Protein AF-A0A975XXM5-F1 (afdb_monomer)

Radius of gyration: 16.35 Å; Cα contacts (8 Å, |Δi|>4): 307; chains: 1; bounding box: 39×45×43 Å

Foldseek 3Di:
DDPFFWWKKKFAADDAADQLLLVLQLVLLLCVQLCVLQVFDDKAWDPDGDPSDSVSSSVVFVVQADADPVRDGDVQQFGWTKMFTDDPAWTKMKIAGGHDDPPDPPDRPGMMMITTRDHPDDSVSSQVSNVVSCCVRVVTPDMDIDGCVVVVVVVVVVVVD

Secondary structure (DSSP, 8-state):
------EEEEEE-------HHHHHHHHHHHHHHHHHHH-----EETTS---SSHHHHHHHHHHTEEE-TT--EEEEEEEEEEEEEE-SSEEEEEEEEESS----TTS-SSEEEEEEEEESS-HHHHHHHHHHHHHHHH--SEEEEEETHHHHHHHHTTT--

pLDDT: mean 83.94, std 16.35, range [33.44, 97.75]

Sequence (161 aa):
MLDRERKSTFIAWTRRGETPEQIARMIFAYVTDFSARTGAGPWEAIRNQWDGTLQDLARIVRERVLTDDSGIAHPEGGYSLGLSSHDDRLNTKLSANAGETEILPFLTSPSLVHTFFASTLPLRLLWDASIRAGVATINPAFAYGQDRTLKRLARRERREN

Nearest PDB structures (foldseek):
  4nwn-assembly1_G  TM=4.780E-01  e=1.192E+00  Campylobacter jejuni subsp. jejuni 81-176
  4x53-assembly1_A  TM=3.200E-01  e=2.631E-01  Acinetobacter baumannii
  8gln-assembly1_F  TM=4.830E-01  e=3.263E+00  Flavobacterium johnsoniae

Mean predicted aligned error: 7.43 Å

Structure (mmCIF, N/CA/C/O backbone):
data_AF-A0A975XXM5-F1
#
_entry.id   AF-A0A975XXM5-F1
#
loop_
_atom_site.group_PDB
_atom_site.id
_atom_site.type_symbol
_atom_site.label_atom_id
_atom_site.label_alt_id
_atom_site.label_comp_id
_atom_site.label_asym_id
_atom_site.label_entity_id
_atom_site.label_seq_id
_atom_site.pdbx_PDB_ins_code
_atom_site.Cartn_x
_atom_site.Cartn_y
_atom_site.Cartn_z
_atom_site.occupancy
_atom_site.B_iso_or_equiv
_atom_site.auth_seq_id
_atom_site.auth_comp_id
_atom_site.auth_asym_id
_atom_site.auth_atom_id
_atom_site.pdbx_PDB_model_num
ATOM 1 N N . MET A 1 1 ? 13.249 -4.806 22.755 1.00 34.41 1 MET A N 1
ATOM 2 C CA . MET A 1 1 ? 12.283 -3.695 22.916 1.00 34.41 1 MET A CA 1
ATOM 3 C C . MET A 1 1 ? 12.197 -3.013 21.549 1.00 34.41 1 MET A C 1
ATOM 5 O O . MET A 1 1 ? 13.180 -2.421 21.156 1.00 34.41 1 MET A O 1
ATOM 9 N N . LEU A 1 2 ? 11.254 -3.251 20.634 1.00 33.44 2 LEU A N 1
ATOM 10 C CA . LEU A 1 2 ? 9.791 -3.352 20.654 1.00 33.44 2 LEU A CA 1
ATOM 11 C C . LEU A 1 2 ? 9.344 -4.524 19.764 1.00 33.44 2 LEU A C 1
ATOM 13 O O . LEU A 1 2 ? 9.459 -4.464 18.540 1.00 33.44 2 LEU A O 1
ATOM 17 N N . ASP A 1 3 ? 8.808 -5.581 20.362 1.00 37.75 3 ASP A N 1
ATOM 18 C CA . ASP A 1 3 ? 8.297 -6.736 19.623 1.00 37.75 3 ASP A CA 1
ATOM 19 C C . ASP A 1 3 ? 6.834 -6.488 19.212 1.00 37.75 3 ASP A C 1
ATOM 21 O O . ASP A 1 3 ? 5.924 -7.182 19.659 1.00 37.75 3 ASP A O 1
ATOM 25 N N . ARG A 1 4 ? 6.590 -5.445 18.398 1.00 48.09 4 ARG A N 1
ATOM 26 C CA . ARG A 1 4 ? 5.233 -5.026 17.995 1.00 48.09 4 ARG A CA 1
ATOM 27 C C . ARG A 1 4 ? 4.475 -6.199 17.364 1.00 48.09 4 ARG A C 1
ATOM 29 O O . ARG A 1 4 ? 4.977 -6.866 16.454 1.00 48.09 4 ARG A O 1
ATOM 36 N N . GLU A 1 5 ? 3.278 -6.448 17.876 1.00 53.97 5 GLU A N 1
ATOM 37 C CA . GLU A 1 5 ? 2.257 -7.309 17.286 1.00 53.97 5 GLU A CA 1
ATOM 38 C C . GLU A 1 5 ? 2.068 -6.912 15.816 1.00 53.97 5 GLU A C 1
ATOM 40 O O . GLU A 1 5 ? 1.636 -5.802 15.512 1.00 53.97 5 GLU A O 1
ATOM 45 N N . ARG A 1 6 ? 2.465 -7.773 14.872 1.00 65.25 6 ARG A N 1
ATOM 46 C CA . ARG A 1 6 ? 2.325 -7.468 13.440 1.00 65.25 6 ARG A CA 1
ATOM 47 C C . ARG A 1 6 ? 0.976 -7.970 12.945 1.00 65.25 6 ARG A C 1
ATOM 49 O O . ARG A 1 6 ? 0.871 -9.101 12.464 1.00 65.25 6 ARG A O 1
ATOM 56 N N . LYS A 1 7 ? -0.026 -7.104 13.072 1.00 89.19 7 LYS A N 1
ATOM 57 C CA . LYS A 1 7 ? -1.322 -7.202 12.397 1.00 89.19 7 LYS A CA 1
ATOM 58 C C . LYS A 1 7 ? -1.171 -6.608 11.000 1.00 89.19 7 LYS A C 1
ATOM 60 O O . LYS A 1 7 ? -0.673 -5.491 10.857 1.00 89.19 7 LYS A O 1
ATOM 65 N N . SER A 1 8 ? -1.535 -7.349 9.963 1.00 91.94 8 SER A N 1
ATOM 66 C CA . SER A 1 8 ? -1.404 -6.850 8.593 1.00 91.94 8 SER A CA 1
ATOM 67 C C . SER A 1 8 ? -2.378 -7.492 7.623 1.00 91.94 8 SER A C 1
ATOM 69 O O . SER A 1 8 ? -2.989 -8.514 7.931 1.00 91.94 8 SER A O 1
ATOM 71 N N . THR A 1 9 ? -2.509 -6.894 6.447 1.00 94.62 9 THR A N 1
ATOM 72 C CA . THR A 1 9 ? -3.032 -7.557 5.254 1.00 94.62 9 THR A CA 1
ATOM 73 C C . THR A 1 9 ? -1.909 -7.826 4.265 1.00 94.62 9 THR A C 1
ATOM 75 O O . THR A 1 9 ? -0.882 -7.141 4.243 1.00 94.62 9 THR A O 1
ATOM 78 N N . PHE A 1 10 ? -2.115 -8.860 3.465 1.00 92.00 10 PHE A N 1
ATOM 79 C CA . PHE A 1 10 ? -1.296 -9.203 2.319 1.00 92.00 10 PHE A CA 1
ATOM 80 C C . PHE A 1 10 ? -2.217 -9.339 1.111 1.00 92.00 10 PHE A C 1
ATOM 82 O O . PHE A 1 10 ? -3.224 -10.043 1.188 1.00 92.00 10 PHE A O 1
ATOM 89 N N . ILE A 1 11 ? -1.885 -8.655 0.023 1.00 93.62 11 ILE A N 1
ATOM 90 C CA . ILE A 1 11 ? -2.649 -8.625 -1.223 1.00 93.62 11 ILE A CA 1
ATOM 91 C C . ILE A 1 11 ? -1.662 -8.908 -2.353 1.00 93.62 11 ILE A C 1
ATOM 93 O O . ILE A 1 11 ? -0.682 -8.184 -2.485 1.00 93.62 11 ILE A O 1
ATOM 97 N N . ALA A 1 12 ? -1.903 -9.934 -3.164 1.00 91.00 12 ALA A N 1
ATOM 98 C CA . ALA A 1 12 ? -1.062 -10.259 -4.315 1.00 91.00 12 ALA A CA 1
ATOM 99 C C . ALA A 1 12 ? -1.885 -10.338 -5.596 1.00 91.00 12 ALA A C 1
ATOM 101 O O . ALA A 1 12 ? -3.051 -10.739 -5.584 1.00 91.00 12 ALA A O 1
ATOM 102 N N . TRP A 1 13 ? -1.267 -9.967 -6.711 1.00 91.44 13 TRP A N 1
ATOM 103 C CA . TRP A 1 13 ? -1.875 -10.009 -8.037 1.00 91.44 13 TRP A CA 1
ATOM 104 C C . TRP A 1 13 ? -0.925 -10.646 -9.049 1.00 91.44 13 TRP A C 1
ATOM 106 O O . TRP A 1 13 ? 0.194 -11.019 -8.715 1.00 91.44 13 TRP A O 1
ATOM 116 N N . THR A 1 14 ? -1.408 -10.862 -10.271 1.00 86.75 14 THR A N 1
ATOM 117 C CA . THR A 1 14 ? -0.687 -11.627 -11.305 1.00 86.75 14 THR A CA 1
ATOM 118 C C . THR A 1 14 ? -0.262 -10.796 -12.503 1.00 86.75 14 THR A C 1
ATOM 120 O O . THR A 1 14 ? 0.613 -11.229 -13.249 1.00 86.75 14 THR A O 1
ATOM 123 N N . ARG A 1 15 ? -0.878 -9.626 -12.713 1.00 87.75 15 ARG A N 1
ATOM 124 C CA . ARG A 1 15 ? -0.476 -8.698 -13.777 1.00 87.75 15 ARG A CA 1
ATOM 125 C C . ARG A 1 15 ? 0.959 -8.240 -13.522 1.00 87.75 15 ARG A C 1
ATOM 127 O O . ARG A 1 15 ? 1.317 -8.023 -12.376 1.00 87.75 15 ARG A O 1
ATOM 134 N N . ARG A 1 16 ? 1.753 -8.155 -14.584 1.00 84.00 16 ARG A N 1
ATOM 135 C CA . ARG A 1 16 ? 3.154 -7.719 -14.567 1.00 84.00 16 ARG A CA 1
ATOM 136 C C . ARG A 1 16 ? 3.336 -6.609 -15.595 1.00 84.00 16 ARG A C 1
ATOM 138 O O . ARG A 1 16 ? 2.495 -6.452 -16.484 1.00 84.00 16 ARG A O 1
ATOM 145 N N . GLY A 1 17 ? 4.446 -5.886 -15.494 1.00 84.31 17 GLY A N 1
ATOM 146 C CA . GLY A 1 17 ? 4.794 -4.828 -16.443 1.00 84.31 17 GLY A CA 1
ATOM 147 C C . GLY A 1 17 ? 3.965 -3.553 -16.282 1.00 84.31 17 GLY A C 1
ATOM 148 O O . GLY A 1 17 ? 3.865 -2.771 -17.226 1.00 84.31 17 GLY A O 1
ATOM 149 N N . GLU A 1 18 ? 3.347 -3.330 -15.117 1.00 90.06 18 GLU A N 1
ATOM 150 C CA . GLU A 1 18 ? 2.691 -2.056 -14.849 1.00 90.06 18 GLU A CA 1
ATOM 151 C C . GLU A 1 18 ? 3.694 -0.900 -14.896 1.00 90.06 18 GLU A C 1
ATOM 153 O O . GLU A 1 18 ? 4.750 -0.943 -14.261 1.00 90.06 18 GLU A O 1
ATOM 158 N N . THR A 1 19 ? 3.341 0.170 -15.609 1.00 92.38 19 THR A N 1
ATOM 159 C CA . THR A 1 19 ? 4.147 1.392 -15.608 1.00 92.38 19 THR A CA 1
ATOM 160 C C . THR A 1 19 ? 4.089 2.068 -14.234 1.00 92.38 19 THR A C 1
ATOM 162 O O . THR A 1 19 ? 3.111 1.898 -13.493 1.00 92.38 19 THR A O 1
ATOM 165 N N . PRO A 1 20 ? 5.067 2.922 -13.897 1.00 93.19 20 PRO A N 1
ATOM 166 C CA . PRO A 1 20 ? 5.037 3.728 -12.678 1.00 93.19 20 PRO A CA 1
ATOM 167 C C . PRO A 1 20 ? 3.720 4.483 -12.454 1.00 93.19 20 PRO A C 1
ATOM 169 O O . PRO A 1 20 ? 3.224 4.562 -11.333 1.00 93.19 20 PRO A O 1
ATOM 172 N N . GLU A 1 21 ? 3.100 4.990 -13.520 1.00 95.69 21 GLU A N 1
ATOM 173 C CA . GLU A 1 21 ? 1.813 5.689 -13.477 1.00 95.69 21 GLU A CA 1
ATOM 174 C C . GLU A 1 21 ? 0.649 4.742 -13.173 1.00 95.69 21 GLU A C 1
ATOM 176 O O . GLU A 1 21 ? -0.282 5.118 -12.461 1.00 95.69 21 GLU A O 1
ATOM 181 N N . GLN A 1 22 ? 0.672 3.520 -13.711 1.00 95.12 22 GLN A N 1
ATOM 182 C CA . GLN A 1 22 ? -0.331 2.499 -13.400 1.00 95.12 22 GLN A CA 1
ATOM 183 C C . GLN A 1 22 ? -0.222 2.060 -11.938 1.00 95.12 22 GLN A C 1
ATOM 185 O O . GLN A 1 22 ? -1.236 2.030 -11.240 1.00 95.12 22 GLN A O 1
ATOM 190 N N . ILE A 1 23 ? 1.000 1.815 -11.461 1.00 94.25 23 ILE A N 1
ATOM 191 C CA . ILE A 1 23 ? 1.281 1.481 -10.060 1.00 94.25 23 ILE A CA 1
ATOM 192 C C . ILE A 1 23 ? 0.812 2.619 -9.151 1.00 94.25 23 ILE A C 1
ATOM 194 O O . ILE A 1 23 ? 0.058 2.385 -8.209 1.00 94.25 23 ILE A O 1
ATOM 198 N N . ALA A 1 24 ? 1.180 3.865 -9.461 1.00 96.38 24 ALA A N 1
ATOM 199 C CA . ALA A 1 24 ? 0.748 5.025 -8.693 1.00 96.38 24 ALA A CA 1
ATOM 200 C C . ALA A 1 24 ? -0.777 5.155 -8.657 1.00 96.38 24 ALA A C 1
ATOM 202 O O . ALA A 1 24 ? -1.326 5.373 -7.585 1.00 96.38 24 ALA A O 1
ATOM 203 N N . ARG A 1 25 ? -1.484 4.945 -9.778 1.00 97.19 25 ARG A N 1
ATOM 204 C CA . ARG A 1 25 ? -2.958 4.952 -9.799 1.00 97.19 25 ARG A CA 1
ATOM 205 C C . ARG A 1 25 ? -3.557 3.892 -8.881 1.00 97.19 25 ARG A C 1
ATOM 207 O O . ARG A 1 25 ? -4.479 4.203 -8.130 1.00 97.19 25 ARG A O 1
ATOM 214 N N . MET A 1 26 ? -3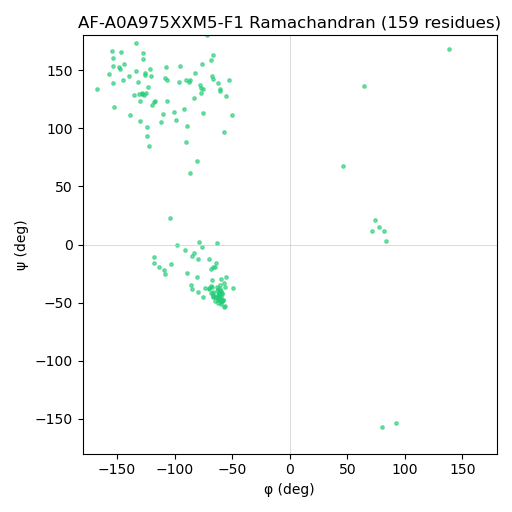.032 2.669 -8.919 1.00 95.88 26 MET A N 1
ATOM 215 C CA . MET A 1 26 ? -3.500 1.572 -8.067 1.00 95.88 26 MET A CA 1
ATOM 216 C C . MET A 1 26 ? -3.291 1.888 -6.582 1.00 95.88 26 MET A C 1
ATOM 218 O O . MET A 1 26 ? -4.218 1.749 -5.784 1.00 95.88 26 MET A O 1
ATOM 222 N N . ILE A 1 27 ? -2.091 2.350 -6.215 1.00 96.38 27 ILE A N 1
ATOM 223 C CA . ILE A 1 27 ? -1.756 2.682 -4.826 1.00 96.38 27 ILE A CA 1
ATOM 224 C C . ILE A 1 27 ? -2.529 3.906 -4.344 1.00 96.38 27 ILE A C 1
ATOM 226 O O . ILE A 1 27 ? -3.055 3.877 -3.235 1.00 96.38 27 ILE A O 1
ATOM 230 N N . PHE A 1 28 ? -2.657 4.940 -5.176 1.00 97.12 28 PHE A N 1
ATOM 231 C CA . PHE A 1 28 ? -3.448 6.129 -4.876 1.00 97.12 28 PHE A CA 1
ATOM 232 C C . PHE A 1 28 ? -4.900 5.758 -4.579 1.00 97.12 28 PHE A C 1
ATOM 234 O O . PHE A 1 28 ? -5.407 6.051 -3.501 1.00 97.12 28 PHE A O 1
ATOM 241 N N . ALA A 1 29 ? -5.545 5.024 -5.490 1.00 97.50 29 ALA A N 1
ATOM 242 C CA . ALA A 1 29 ? -6.923 4.589 -5.305 1.00 97.50 29 ALA A CA 1
ATOM 243 C C . ALA A 1 29 ? -7.079 3.717 -4.049 1.00 97.50 29 ALA A C 1
ATOM 245 O O . ALA A 1 29 ? -8.054 3.867 -3.313 1.00 97.50 29 ALA A O 1
ATOM 246 N N . TYR A 1 30 ? -6.110 2.833 -3.780 1.00 97.75 30 TYR A N 1
ATOM 247 C CA . TYR A 1 30 ? -6.104 2.008 -2.575 1.00 97.75 30 TYR A CA 1
ATOM 248 C C . TYR A 1 30 ? -6.087 2.861 -1.302 1.00 97.75 30 TYR A C 1
ATOM 250 O O . TYR A 1 30 ? -6.916 2.646 -0.417 1.00 97.75 30 TYR A O 1
ATOM 258 N N . VAL A 1 31 ? -5.158 3.821 -1.190 1.00 96.31 31 VAL A N 1
ATOM 259 C CA . VAL A 1 31 ? -5.062 4.649 0.019 1.00 96.31 31 VAL A CA 1
ATOM 260 C C . VAL A 1 31 ? -6.272 5.561 0.159 1.00 96.31 31 VAL A C 1
ATOM 262 O O . VAL A 1 31 ? -6.764 5.703 1.270 1.00 96.31 31 VAL A O 1
ATOM 265 N N . THR A 1 32 ? -6.818 6.090 -0.939 1.00 96.50 32 THR A N 1
ATOM 266 C CA . THR A 1 32 ? -8.043 6.898 -0.915 1.00 96.50 32 THR A CA 1
ATOM 267 C C . THR A 1 32 ? -9.244 6.099 -0.405 1.00 96.50 32 THR A C 1
ATOM 269 O O . THR A 1 32 ? -9.915 6.556 0.520 1.00 96.50 32 THR A O 1
ATOM 272 N N . ASP A 1 33 ? -9.509 4.903 -0.946 1.00 97.44 33 ASP A N 1
ATOM 273 C CA . ASP A 1 33 ? -10.643 4.075 -0.501 1.00 97.44 33 ASP A CA 1
ATOM 274 C C . ASP A 1 33 ? -10.449 3.580 0.943 1.00 97.44 33 ASP A C 1
ATOM 276 O O . ASP A 1 33 ? -11.372 3.639 1.757 1.00 97.44 33 ASP A O 1
ATOM 280 N N . PHE A 1 34 ? -9.230 3.173 1.313 1.00 96.88 34 PHE A N 1
ATOM 281 C CA . PHE A 1 34 ? -8.924 2.787 2.691 1.00 96.88 34 PHE A CA 1
ATOM 282 C C . PHE A 1 34 ? -9.124 3.951 3.672 1.00 96.88 34 PHE A C 1
ATOM 284 O O . PHE A 1 34 ? -9.747 3.777 4.725 1.00 96.88 34 PHE A O 1
ATOM 291 N N . SER A 1 35 ? -8.622 5.139 3.331 1.00 95.19 35 SER A N 1
ATOM 292 C CA . SER A 1 35 ? -8.782 6.359 4.123 1.00 95.19 35 SER A CA 1
ATOM 293 C C . SER A 1 35 ? -10.247 6.749 4.268 1.00 95.19 35 SER A C 1
ATOM 295 O O . SER A 1 35 ? -10.674 7.052 5.377 1.00 95.19 35 SER A O 1
ATOM 297 N N . ALA A 1 36 ? -11.049 6.654 3.205 1.00 95.69 36 ALA A N 1
ATOM 298 C CA . ALA A 1 36 ? -12.482 6.939 3.270 1.00 95.69 36 ALA A CA 1
ATOM 299 C C . ALA A 1 36 ? -13.227 6.007 4.247 1.00 95.69 36 ALA A C 1
ATOM 301 O O . ALA A 1 36 ? -14.154 6.435 4.931 1.00 95.69 36 ALA A O 1
ATOM 302 N N . ARG A 1 37 ? -12.805 4.740 4.354 1.00 95.06 37 ARG A N 1
ATOM 303 C CA . ARG A 1 37 ? -13.424 3.741 5.247 1.00 95.06 37 ARG A CA 1
ATOM 304 C C . ARG A 1 37 ? -12.986 3.842 6.704 1.00 95.06 37 ARG A C 1
ATOM 306 O O . ARG A 1 37 ? -13.713 3.393 7.586 1.00 95.06 37 ARG A O 1
ATOM 313 N N . THR A 1 38 ? -11.782 4.345 6.958 1.00 93.81 38 THR A N 1
ATOM 314 C CA . THR A 1 38 ? -11.143 4.275 8.285 1.00 93.81 38 THR A CA 1
ATOM 315 C C . THR A 1 38 ? -10.873 5.639 8.908 1.00 93.81 38 THR A C 1
ATOM 317 O O . THR A 1 38 ? -10.615 5.721 10.106 1.00 93.81 38 THR A O 1
ATOM 320 N N . GLY A 1 39 ? -10.923 6.707 8.112 1.00 90.88 39 GLY A N 1
ATOM 321 C CA . GLY A 1 39 ? -10.445 8.031 8.495 1.00 90.88 39 GLY A CA 1
ATOM 322 C C . GLY A 1 39 ? -8.920 8.133 8.586 1.00 90.88 39 GLY A C 1
ATOM 323 O O . GLY A 1 39 ? -8.436 9.113 9.133 1.00 90.88 39 GLY A O 1
ATOM 324 N N . ALA A 1 40 ? -8.166 7.140 8.100 1.00 89.06 40 ALA A N 1
ATOM 325 C CA . ALA A 1 40 ? -6.706 7.168 8.128 1.00 89.06 40 ALA A CA 1
ATOM 326 C C . ALA A 1 40 ? -6.137 8.246 7.196 1.00 89.06 40 ALA A C 1
ATOM 328 O O . ALA A 1 40 ? -6.651 8.455 6.097 1.00 89.06 40 ALA A O 1
ATOM 329 N N . GLY A 1 41 ? -5.037 8.874 7.591 1.00 85.06 41 GLY A N 1
ATOM 330 C CA . GLY A 1 41 ? -4.389 9.942 6.836 1.00 85.06 41 GLY A CA 1
ATOM 331 C C . GLY A 1 41 ? -3.916 11.070 7.763 1.00 85.06 41 GLY A C 1
ATOM 332 O O . GLY A 1 41 ? -4.310 11.090 8.925 1.00 85.06 41 GLY A O 1
ATOM 333 N N . PRO A 1 42 ? -3.089 12.011 7.274 1.00 89.44 42 PRO A N 1
ATOM 334 C CA . PRO A 1 42 ? -2.489 12.053 5.940 1.00 89.44 42 PRO A CA 1
ATOM 335 C C . PRO A 1 42 ? -1.482 10.914 5.719 1.00 89.44 42 PRO A C 1
ATOM 337 O O . PRO A 1 42 ? -1.052 10.237 6.658 1.00 89.44 42 PRO A O 1
ATOM 340 N N . TRP A 1 43 ? -1.161 10.659 4.454 1.00 93.25 43 TRP A N 1
ATOM 341 C CA . TRP A 1 43 ? -0.182 9.655 4.054 1.00 93.25 43 TRP A CA 1
ATOM 342 C C . TRP A 1 43 ? 1.097 10.329 3.577 1.00 93.25 43 TRP A C 1
ATOM 344 O O . TRP A 1 43 ? 1.051 11.324 2.863 1.00 93.25 43 T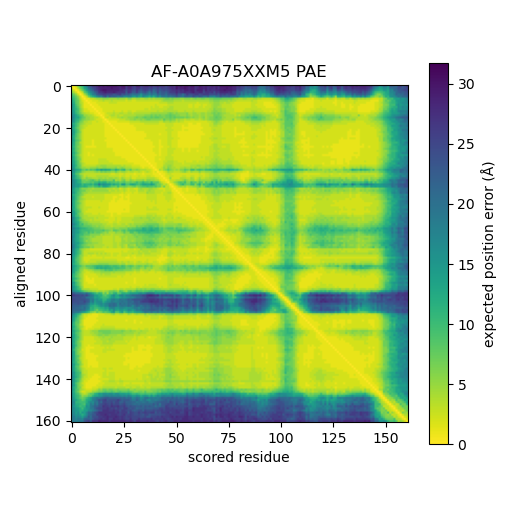RP A O 1
ATOM 354 N N . GLU A 1 44 ? 2.232 9.732 3.913 1.00 92.94 44 GLU A N 1
ATOM 355 C CA . GLU A 1 44 ? 3.562 10.209 3.549 1.00 92.94 44 GLU A CA 1
ATOM 356 C C . GLU A 1 44 ? 4.339 9.100 2.844 1.00 92.94 44 GLU A C 1
ATOM 358 O O . GLU A 1 44 ? 4.208 7.920 3.190 1.00 92.94 44 GLU A O 1
ATOM 363 N N . ALA A 1 45 ? 5.181 9.461 1.876 1.00 90.00 45 ALA A N 1
ATOM 364 C CA . ALA A 1 45 ? 6.088 8.504 1.264 1.00 90.00 45 ALA A CA 1
ATOM 365 C C . ALA A 1 45 ? 7.301 8.235 2.160 1.00 90.00 45 ALA A C 1
ATOM 367 O O . ALA A 1 45 ? 7.936 9.124 2.724 1.00 90.00 45 ALA A O 1
ATOM 368 N N . ILE A 1 46 ? 7.675 6.965 2.270 1.00 80.56 46 ILE A N 1
ATOM 369 C CA . ILE A 1 46 ? 8.841 6.567 3.048 1.00 80.56 46 ILE A CA 1
ATOM 370 C C . ILE A 1 46 ? 10.084 6.930 2.232 1.00 80.56 46 ILE A C 1
ATOM 372 O O . ILE A 1 46 ? 10.342 6.320 1.194 1.00 80.56 46 ILE A O 1
ATOM 376 N N . ARG A 1 47 ? 10.863 7.893 2.749 1.00 76.06 47 ARG A N 1
ATOM 377 C CA . ARG A 1 47 ? 12.101 8.456 2.169 1.00 76.06 47 ARG A CA 1
ATOM 378 C C . ARG A 1 47 ? 11.911 9.470 1.029 1.00 76.06 47 ARG A C 1
ATOM 380 O O . ARG A 1 47 ? 12.889 9.721 0.340 1.00 76.06 47 ARG A O 1
ATOM 387 N N . ASN A 1 48 ? 10.714 10.024 0.825 1.00 78.19 48 ASN A N 1
ATOM 388 C CA . ASN A 1 48 ? 10.447 11.138 -0.099 1.00 78.19 48 ASN A CA 1
ATOM 389 C C . ASN A 1 48 ? 9.294 11.990 0.446 1.00 78.19 48 ASN A C 1
ATOM 391 O O . ASN A 1 48 ? 8.426 11.468 1.138 1.00 78.19 48 ASN A O 1
ATOM 395 N N . GLN A 1 49 ? 9.244 13.277 0.104 1.00 82.88 49 GLN A N 1
ATOM 396 C CA . GLN A 1 49 ? 8.012 14.043 0.296 1.00 82.88 49 GLN A CA 1
ATOM 397 C C . GLN A 1 49 ? 7.012 13.644 -0.787 1.00 82.88 49 GLN A C 1
ATOM 399 O O . GLN A 1 49 ? 7.391 13.527 -1.954 1.00 82.88 49 GLN A O 1
ATOM 404 N N . TRP A 1 50 ? 5.773 13.398 -0.363 1.00 91.50 50 TRP A N 1
ATOM 405 C CA . TRP A 1 50 ? 4.627 13.208 -1.238 1.00 91.50 50 TRP A CA 1
ATOM 406 C C . TRP A 1 50 ? 3.620 14.323 -0.963 1.00 91.50 50 TRP A C 1
ATOM 408 O O . TRP A 1 50 ? 3.191 14.478 0.178 1.00 91.50 50 TRP A O 1
ATOM 418 N N . ASP A 1 51 ? 3.240 15.082 -1.986 1.00 91.44 51 ASP A N 1
ATOM 419 C CA . ASP A 1 51 ? 2.287 16.199 -1.867 1.00 91.44 51 ASP A CA 1
ATOM 420 C C . ASP A 1 51 ? 0.804 15.771 -1.795 1.00 91.44 51 ASP A C 1
ATOM 422 O O . ASP A 1 51 ? -0.094 16.611 -1.737 1.00 91.44 51 ASP A O 1
ATOM 426 N N . GLY A 1 52 ? 0.531 14.463 -1.803 1.00 90.81 52 GLY A N 1
ATOM 427 C CA . GLY A 1 52 ? -0.822 13.910 -1.793 1.00 90.81 52 GLY A CA 1
ATOM 428 C C . GLY A 1 52 ? -1.481 13.824 -3.174 1.00 90.81 52 GLY A C 1
ATOM 429 O O . GLY A 1 52 ? -2.627 13.388 -3.266 1.00 90.81 52 GLY A O 1
ATOM 430 N N . THR A 1 53 ? -0.791 14.190 -4.257 1.00 94.75 53 THR A N 1
ATOM 431 C CA . THR A 1 53 ? -1.308 14.099 -5.629 1.00 94.75 53 THR A CA 1
ATOM 432 C C . THR A 1 53 ? -0.875 12.812 -6.326 1.00 94.75 53 THR A C 1
ATOM 434 O O . THR A 1 53 ? 0.174 12.225 -6.047 1.00 94.75 53 THR A O 1
ATOM 437 N N . LEU A 1 54 ? -1.672 12.367 -7.299 1.00 95.88 54 LEU A N 1
ATOM 438 C CA . LEU A 1 54 ? -1.320 11.221 -8.138 1.00 95.88 54 LEU A CA 1
ATOM 439 C C . LEU A 1 54 ? -0.056 11.476 -8.980 1.00 95.88 54 LEU A C 1
ATOM 441 O O . LEU A 1 54 ? 0.727 10.554 -9.207 1.00 95.88 54 LEU A O 1
ATOM 445 N N . GLN A 1 55 ? 0.135 12.710 -9.458 1.00 95.56 55 GLN A N 1
ATOM 446 C CA . GLN A 1 55 ? 1.278 13.070 -10.298 1.00 95.56 55 GLN A CA 1
ATOM 447 C C . GLN A 1 55 ? 2.592 12.922 -9.530 1.00 95.56 55 GLN A C 1
ATOM 449 O O . GLN A 1 55 ? 3.545 12.327 -10.041 1.00 95.56 55 GLN A O 1
ATOM 454 N N . ASP A 1 56 ? 2.622 13.414 -8.296 1.00 95.50 56 ASP A N 1
ATOM 455 C CA . ASP A 1 56 ? 3.794 13.297 -7.445 1.00 95.50 56 ASP A CA 1
ATOM 456 C C . ASP A 1 56 ? 4.020 11.849 -6.994 1.00 95.50 56 ASP A C 1
ATOM 458 O O . ASP A 1 56 ? 5.148 11.358 -7.017 1.00 95.50 56 ASP A O 1
ATOM 462 N N . LEU A 1 57 ? 2.948 11.096 -6.717 1.00 96.19 57 LEU A N 1
ATOM 463 C CA . LEU A 1 57 ? 3.075 9.668 -6.426 1.00 96.19 57 LEU A CA 1
ATOM 464 C C . LEU A 1 57 ? 3.697 8.898 -7.602 1.00 96.19 57 LEU A C 1
ATOM 466 O O . LEU A 1 57 ? 4.556 8.048 -7.385 1.00 96.19 57 LEU A O 1
ATOM 470 N N . ALA A 1 58 ? 3.319 9.209 -8.846 1.00 95.81 58 ALA A N 1
ATOM 471 C CA . ALA A 1 58 ? 3.927 8.603 -10.032 1.00 95.81 58 ALA A CA 1
ATOM 472 C C . ALA A 1 58 ? 5.420 8.938 -10.157 1.00 95.81 58 ALA A C 1
ATOM 474 O O . ALA A 1 58 ? 6.215 8.052 -10.471 1.00 95.81 58 ALA A O 1
ATOM 475 N N . ARG A 1 59 ? 5.822 10.182 -9.857 1.00 95.88 59 ARG A N 1
ATOM 476 C CA . ARG A 1 59 ? 7.242 10.563 -9.769 1.00 95.88 59 ARG A CA 1
ATOM 477 C C . ARG A 1 59 ? 7.969 9.718 -8.721 1.00 95.88 59 ARG A C 1
ATOM 479 O O . ARG A 1 59 ? 9.000 9.129 -9.034 1.00 95.88 59 ARG A O 1
ATOM 486 N N . ILE A 1 60 ? 7.403 9.597 -7.521 1.00 94.69 60 ILE A N 1
ATOM 487 C CA . ILE A 1 60 ? 7.986 8.802 -6.433 1.00 94.69 60 ILE A CA 1
ATOM 488 C C . ILE A 1 60 ? 8.116 7.330 -6.836 1.00 94.69 60 ILE A C 1
ATOM 490 O O . ILE A 1 60 ? 9.138 6.721 -6.541 1.00 94.69 60 ILE A O 1
ATOM 494 N N . VAL A 1 61 ? 7.124 6.746 -7.517 1.00 93.75 61 VAL A N 1
ATOM 495 C CA . VAL A 1 61 ? 7.221 5.354 -7.990 1.00 93.75 61 VAL A CA 1
ATOM 496 C C . VAL A 1 61 ? 8.383 5.187 -8.971 1.00 93.75 61 VAL A C 1
ATOM 498 O O . VAL A 1 61 ? 9.139 4.231 -8.826 1.00 93.75 61 VAL A O 1
ATOM 501 N N . ARG A 1 62 ? 8.591 6.120 -9.913 1.00 93.19 62 ARG A N 1
ATOM 502 C CA . ARG A 1 62 ? 9.736 6.063 -10.849 1.00 93.19 62 ARG A CA 1
ATOM 503 C C . ARG A 1 62 ? 11.080 6.058 -10.126 1.00 93.19 62 ARG A C 1
ATOM 505 O O . ARG A 1 62 ? 11.962 5.286 -10.481 1.00 93.19 62 ARG A O 1
ATOM 512 N N . GLU A 1 63 ? 11.215 6.879 -9.090 1.00 92.00 63 GLU A N 1
ATOM 513 C CA . GLU A 1 63 ? 12.424 6.958 -8.253 1.00 92.00 63 GLU A CA 1
ATOM 514 C C . GLU A 1 63 ? 12.637 5.715 -7.376 1.00 92.00 63 GLU A C 1
ATOM 516 O O . GLU A 1 63 ? 13.699 5.538 -6.784 1.00 92.00 63 GLU A O 1
ATOM 521 N N . ARG A 1 64 ? 11.618 4.858 -7.265 1.00 89.81 64 ARG A N 1
ATOM 522 C CA . ARG A 1 64 ? 11.624 3.612 -6.493 1.00 89.81 64 ARG A CA 1
ATOM 523 C C . ARG A 1 64 ? 11.759 2.371 -7.371 1.00 89.81 64 ARG A C 1
ATOM 525 O O . ARG A 1 64 ? 11.369 1.281 -6.949 1.00 89.81 64 ARG A O 1
ATOM 532 N N . VAL A 1 65 ? 12.302 2.538 -8.575 1.00 90.31 65 VAL A N 1
ATOM 533 C CA . VAL A 1 65 ? 12.802 1.424 -9.384 1.00 90.31 65 VAL A CA 1
ATOM 534 C C . VAL A 1 65 ? 13.785 0.592 -8.563 1.00 90.31 65 VAL A C 1
ATOM 536 O O . VAL A 1 65 ? 14.541 1.135 -7.753 1.00 90.31 65 VAL A O 1
ATOM 539 N N . LEU A 1 66 ? 13.741 -0.728 -8.719 1.00 86.81 66 LEU A N 1
ATOM 540 C CA . LEU A 1 66 ? 14.686 -1.588 -8.022 1.00 86.81 66 LEU A CA 1
ATOM 541 C C . LEU A 1 66 ? 16.098 -1.369 -8.531 1.00 86.81 66 LEU A C 1
ATOM 543 O O . LEU A 1 66 ? 16.320 -1.171 -9.722 1.00 86.81 66 LEU A O 1
ATOM 547 N N . THR A 1 67 ? 17.042 -1.418 -7.602 1.00 85.06 67 THR A N 1
ATOM 548 C CA . THR A 1 67 ? 18.461 -1.298 -7.899 1.00 85.06 67 THR A CA 1
ATOM 549 C C . THR A 1 67 ? 19.196 -2.541 -7.439 1.00 85.06 67 THR A C 1
ATOM 551 O O . THR A 1 67 ? 18.850 -3.106 -6.398 1.00 85.06 67 THR A O 1
ATOM 554 N N . ASP A 1 68 ? 20.214 -2.946 -8.189 1.00 83.19 68 ASP A N 1
ATOM 555 C CA . ASP A 1 68 ? 21.157 -3.965 -7.739 1.00 83.19 68 ASP A CA 1
ATOM 556 C C . ASP A 1 68 ? 22.086 -3.429 -6.629 1.00 83.19 68 ASP A C 1
ATOM 558 O O . ASP A 1 68 ? 22.006 -2.264 -6.219 1.00 83.19 68 ASP A O 1
ATOM 562 N N . ASP A 1 69 ? 22.989 -4.282 -6.142 1.00 84.00 69 ASP A N 1
ATOM 563 C CA . ASP A 1 69 ? 23.971 -3.920 -5.110 1.00 84.00 69 ASP A CA 1
ATOM 564 C C . ASP A 1 69 ? 24.967 -2.836 -5.575 1.00 84.00 69 ASP A C 1
ATOM 566 O O . ASP A 1 69 ? 25.627 -2.203 -4.748 1.00 84.00 69 ASP A O 1
ATOM 570 N N . SER A 1 70 ? 25.059 -2.588 -6.886 1.00 87.06 70 SER A N 1
ATOM 571 C CA . SER A 1 70 ? 25.889 -1.538 -7.489 1.00 87.06 70 SER A CA 1
ATOM 572 C C . SER A 1 70 ? 25.136 -0.212 -7.662 1.00 87.06 70 SER A C 1
ATOM 574 O O . SER A 1 70 ? 25.735 0.785 -8.067 1.00 87.06 70 SER A O 1
ATOM 576 N N . GLY A 1 71 ? 23.835 -0.174 -7.353 1.00 84.81 71 GLY A N 1
ATOM 577 C CA . GLY A 1 71 ? 22.977 0.997 -7.525 1.00 84.81 71 GLY A CA 1
ATOM 578 C C . GLY A 1 71 ? 22.450 1.192 -8.951 1.00 84.81 71 GLY A C 1
ATOM 579 O O . GLY A 1 71 ? 21.899 2.254 -9.246 1.00 84.81 71 GLY A O 1
ATOM 580 N N . ILE A 1 72 ? 22.600 0.205 -9.839 1.00 88.06 72 ILE A N 1
ATOM 581 C CA . ILE A 1 72 ? 22.070 0.253 -11.206 1.00 88.06 72 ILE A CA 1
ATOM 582 C C . IL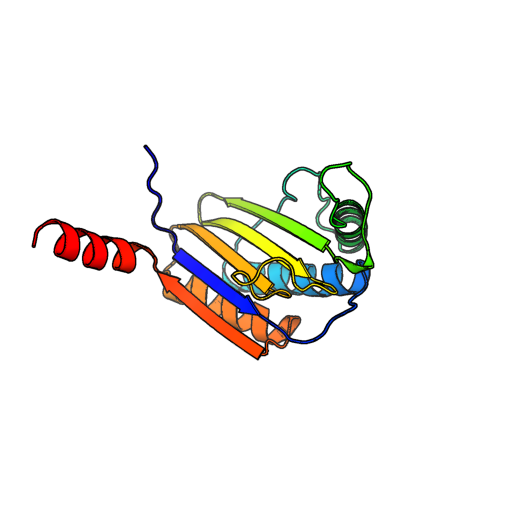E A 1 72 ? 20.567 -0.011 -11.159 1.00 88.06 72 ILE A C 1
ATOM 584 O O . ILE A 1 72 ? 20.124 -0.967 -10.532 1.00 88.06 72 ILE A O 1
ATOM 588 N N . ALA A 1 73 ? 19.780 0.848 -11.808 1.00 87.94 73 ALA A N 1
ATOM 589 C CA . ALA A 1 73 ? 18.328 0.718 -11.871 1.00 87.94 73 ALA A CA 1
ATOM 590 C C . ALA A 1 73 ? 17.884 -0.353 -12.879 1.00 87.94 73 ALA A C 1
ATOM 592 O O . ALA A 1 73 ? 18.324 -0.341 -14.028 1.00 87.94 73 ALA A O 1
ATOM 593 N N . HIS A 1 74 ? 16.932 -1.186 -12.460 1.00 84.94 74 HIS A N 1
ATOM 594 C CA . HIS A 1 74 ? 16.338 -2.282 -13.223 1.00 84.94 74 HIS A CA 1
ATOM 595 C C . HIS A 1 74 ? 14.814 -2.105 -13.328 1.00 84.94 74 HIS A C 1
ATOM 597 O O . HIS A 1 74 ? 14.073 -2.645 -12.501 1.00 84.94 74 HIS A O 1
ATOM 603 N N . PRO A 1 75 ? 14.302 -1.329 -14.304 1.00 84.75 75 PRO A N 1
ATOM 604 C CA . PRO A 1 75 ? 12.862 -1.188 -14.547 1.00 84.75 75 PRO A CA 1
ATOM 605 C C . PRO A 1 75 ? 12.147 -2.519 -14.824 1.00 84.75 75 PRO A C 1
ATOM 607 O O . PRO A 1 75 ? 11.003 -2.700 -14.411 1.00 84.75 75 PRO A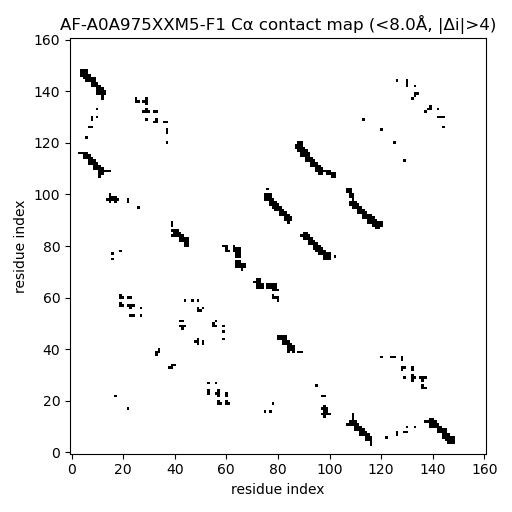 O 1
ATOM 610 N N . GLU A 1 76 ? 12.834 -3.462 -15.468 1.00 80.44 76 GLU A N 1
ATOM 611 C CA . GLU A 1 76 ? 12.418 -4.857 -15.668 1.00 80.44 76 GLU A CA 1
ATOM 612 C C . GLU A 1 76 ? 12.358 -5.654 -14.360 1.00 80.44 76 GLU A C 1
ATOM 614 O O . GLU A 1 76 ? 11.699 -6.683 -14.286 1.00 80.44 76 GLU A O 1
ATOM 619 N N . GLY A 1 77 ? 13.038 -5.162 -13.321 1.00 79.00 77 GLY A N 1
ATOM 620 C CA . GLY A 1 77 ? 12.939 -5.646 -11.952 1.00 79.00 77 GLY A CA 1
ATOM 621 C C . GLY A 1 77 ? 11.699 -5.123 -11.216 1.00 79.00 77 GLY A C 1
ATOM 622 O O . GLY A 1 77 ? 11.354 -5.602 -10.138 1.00 79.00 77 GLY A O 1
ATOM 623 N N . GLY A 1 78 ? 11.006 -4.123 -11.757 1.00 88.06 78 GLY A N 1
ATOM 624 C CA . GLY A 1 78 ? 9.870 -3.488 -11.101 1.00 88.06 78 GLY A CA 1
ATOM 625 C C . GLY A 1 78 ? 10.268 -2.448 -10.047 1.00 88.06 78 GLY A C 1
ATOM 626 O O . GLY A 1 78 ? 11.333 -1.828 -10.096 1.00 88.06 78 GLY A O 1
ATOM 627 N N . TYR A 1 79 ? 9.353 -2.199 -9.109 1.00 90.25 79 TYR A N 1
ATOM 628 C CA . TYR A 1 79 ? 9.356 -1.020 -8.241 1.00 90.25 79 TYR A CA 1
ATOM 629 C C . TYR A 1 79 ? 8.967 -1.376 -6.804 1.00 90.25 79 TYR A C 1
ATOM 631 O O . TYR A 1 79 ? 8.085 -2.212 -6.589 1.00 90.25 79 TYR A O 1
ATOM 639 N N . SER A 1 80 ? 9.566 -0.696 -5.818 1.00 89.69 80 SER A N 1
ATOM 640 C CA . SER A 1 80 ? 9.266 -0.894 -4.391 1.00 89.69 80 SER A CA 1
ATOM 641 C C . SER A 1 80 ? 8.985 0.416 -3.652 1.00 89.69 80 SER A C 1
ATOM 643 O O . SER A 1 80 ? 9.880 1.200 -3.334 1.00 89.69 80 SER A O 1
ATOM 645 N N . LEU A 1 81 ? 7.712 0.641 -3.329 1.00 91.00 81 LEU A N 1
ATOM 646 C CA . LEU A 1 81 ? 7.223 1.840 -2.651 1.00 91.00 81 LEU A CA 1
ATOM 647 C C . LEU A 1 81 ? 6.816 1.531 -1.208 1.00 91.00 81 LEU A C 1
ATOM 649 O O . LEU A 1 81 ? 6.192 0.510 -0.920 1.00 91.00 81 LEU A O 1
ATOM 653 N N . GLY A 1 82 ? 7.081 2.469 -0.300 1.00 92.88 82 GLY A N 1
ATOM 654 C CA . GLY A 1 82 ? 6.496 2.478 1.035 1.00 92.88 82 GLY A CA 1
ATOM 655 C C . GLY A 1 82 ? 5.743 3.775 1.303 1.00 92.88 82 GLY A C 1
ATOM 656 O O . GLY A 1 82 ? 6.278 4.842 1.020 1.00 92.88 82 GLY A O 1
ATOM 657 N N . LEU A 1 83 ? 4.550 3.678 1.890 1.00 94.88 83 LEU A N 1
ATOM 658 C CA . LEU A 1 83 ? 3.807 4.818 2.435 1.00 94.88 83 LEU A CA 1
ATOM 659 C C . LEU A 1 83 ? 3.542 4.585 3.926 1.00 94.88 83 LEU A C 1
ATOM 661 O O . LEU A 1 83 ? 3.406 3.440 4.361 1.00 94.88 83 LEU A O 1
ATOM 665 N N . SER A 1 84 ? 3.440 5.645 4.713 1.00 94.31 84 SER A N 1
ATOM 666 C CA . SER A 1 84 ? 3.044 5.570 6.121 1.00 94.31 84 SER A CA 1
ATOM 667 C C . SER A 1 84 ? 2.006 6.621 6.457 1.00 94.31 84 SER A C 1
ATOM 669 O O . SER A 1 84 ? 2.005 7.699 5.875 1.00 94.31 84 SER A O 1
ATOM 671 N N . SER A 1 85 ? 1.148 6.302 7.415 1.00 92.12 85 SER A N 1
ATOM 672 C CA . SER A 1 85 ? 0.259 7.272 8.038 1.00 92.12 85 SER A CA 1
ATOM 673 C C . SER A 1 85 ? 0.423 7.165 9.546 1.00 92.12 85 SER A C 1
ATOM 675 O O . SER A 1 85 ? 0.438 6.061 10.105 1.00 92.12 85 SER A O 1
ATOM 677 N N . HIS A 1 86 ? 0.622 8.320 10.171 1.00 90.25 86 HIS A N 1
ATOM 678 C CA . HIS A 1 86 ? 0.832 8.470 11.600 1.00 90.25 86 HIS A CA 1
ATOM 679 C C . HIS A 1 86 ? -0.219 9.439 12.124 1.00 90.25 86 HIS A C 1
ATOM 681 O O . HIS A 1 86 ? -0.028 10.649 12.090 1.00 90.25 86 HIS A O 1
ATOM 687 N N . ASP A 1 87 ? -1.330 8.883 12.586 1.00 83.19 87 ASP A N 1
ATOM 688 C CA . ASP A 1 87 ? -2.377 9.624 13.279 1.00 83.19 87 ASP A CA 1
ATOM 689 C C . ASP A 1 87 ? -2.681 8.934 14.619 1.00 83.19 87 ASP A C 1
ATOM 691 O O . ASP A 1 87 ? -2.402 7.741 14.802 1.00 83.19 87 ASP A O 1
ATOM 695 N N . ASP A 1 88 ? -3.284 9.672 15.546 1.00 82.81 88 ASP A N 1
ATOM 696 C CA . ASP A 1 88 ? -3.709 9.222 16.873 1.00 82.81 88 ASP A CA 1
ATOM 697 C C . ASP A 1 88 ? -4.635 7.997 16.796 1.00 82.81 88 ASP A C 1
ATOM 699 O O . ASP A 1 88 ? -4.682 7.164 17.705 1.00 82.81 88 ASP A O 1
ATOM 703 N N . ARG A 1 89 ? -5.370 7.849 15.686 1.00 85.94 89 ARG A N 1
ATOM 704 C CA . ARG A 1 89 ? -6.285 6.723 15.445 1.00 85.94 89 ARG A CA 1
ATOM 705 C C . ARG A 1 89 ? -5.612 5.498 14.844 1.00 85.94 89 ARG A C 1
ATOM 707 O O . ARG A 1 89 ? -6.028 4.366 15.128 1.00 85.94 89 ARG A O 1
ATOM 714 N N . LEU A 1 90 ? -4.621 5.696 13.979 1.00 89.50 90 LEU A N 1
ATOM 715 C CA . LEU A 1 90 ? -3.968 4.619 13.247 1.00 89.50 90 LEU A CA 1
ATOM 716 C C . LEU A 1 90 ? -2.530 4.995 12.887 1.00 89.50 90 LEU A C 1
ATOM 718 O O . LEU A 1 90 ? -2.275 5.887 12.084 1.00 89.50 90 LEU A O 1
ATOM 722 N N . ASN A 1 91 ? -1.596 4.205 13.406 1.00 92.12 91 ASN A N 1
ATOM 723 C CA . ASN A 1 91 ? -0.217 4.168 12.952 1.00 92.12 91 ASN A CA 1
ATOM 724 C C . ASN A 1 91 ? -0.036 2.957 12.033 1.00 92.12 91 ASN A C 1
ATOM 726 O O . ASN A 1 91 ? -0.149 1.804 12.474 1.00 92.12 91 ASN A O 1
ATOM 730 N N . THR A 1 92 ? 0.235 3.212 10.756 1.00 93.00 92 THR A N 1
ATOM 731 C CA . THR A 1 92 ? 0.274 2.171 9.733 1.00 93.00 92 THR A CA 1
ATOM 732 C C . THR A 1 92 ? 1.345 2.407 8.674 1.00 93.00 92 THR A C 1
ATOM 734 O O . THR A 1 92 ? 1.761 3.534 8.403 1.00 93.00 92 THR A O 1
ATOM 737 N N . LYS A 1 93 ? 1.783 1.314 8.047 1.00 94.25 93 LYS A N 1
ATOM 738 C CA . LYS A 1 93 ? 2.689 1.322 6.897 1.00 94.25 93 LYS A CA 1
ATOM 739 C C . LYS A 1 93 ? 2.153 0.445 5.783 1.00 94.25 93 LYS A C 1
ATOM 741 O O . LYS A 1 93 ? 1.887 -0.740 5.981 1.00 94.25 93 LYS A O 1
ATOM 746 N N . LEU A 1 94 ? 2.108 1.014 4.593 1.00 94.25 94 LEU A N 1
ATOM 747 C CA . LEU A 1 94 ? 1.896 0.325 3.338 1.00 94.25 94 LEU A CA 1
ATOM 748 C C . LEU A 1 94 ? 3.244 0.044 2.675 1.00 94.25 94 LEU A C 1
ATOM 750 O O . LEU A 1 94 ? 4.156 0.870 2.699 1.00 94.25 94 LEU A O 1
ATOM 754 N N . SER A 1 95 ? 3.401 -1.130 2.086 1.00 92.50 95 SER A N 1
ATOM 755 C CA . SER A 1 95 ? 4.539 -1.460 1.230 1.00 92.50 95 SER A CA 1
ATOM 756 C C . SER A 1 95 ? 4.024 -2.168 -0.006 1.00 92.50 95 SER A C 1
ATOM 758 O O . SER A 1 95 ? 3.253 -3.112 0.124 1.00 92.50 95 SER A O 1
ATOM 760 N N . ALA A 1 96 ? 4.426 -1.700 -1.177 1.00 91.81 96 ALA A N 1
ATOM 761 C CA . ALA A 1 96 ? 4.004 -2.230 -2.460 1.00 91.81 96 ALA A CA 1
ATOM 762 C C . ALA A 1 96 ? 5.234 -2.602 -3.283 1.00 91.81 96 ALA A C 1
ATOM 764 O O . ALA A 1 96 ? 6.150 -1.794 -3.416 1.00 91.81 96 ALA A O 1
ATOM 765 N N . ASN A 1 97 ? 5.222 -3.813 -3.828 1.00 89.88 97 ASN A N 1
ATOM 766 C CA . ASN A 1 97 ? 6.165 -4.290 -4.826 1.00 89.88 97 ASN A CA 1
ATOM 767 C C . ASN A 1 97 ? 5.357 -4.608 -6.081 1.00 89.88 97 ASN A C 1
ATOM 769 O O . ASN A 1 97 ? 4.387 -5.364 -6.010 1.00 89.88 97 ASN A O 1
ATOM 773 N N . ALA A 1 98 ? 5.705 -3.981 -7.193 1.00 88.12 98 ALA A N 1
ATOM 774 C CA . ALA A 1 98 ? 4.904 -4.017 -8.407 1.00 88.12 98 ALA A CA 1
ATOM 775 C C . ALA A 1 98 ? 5.788 -3.974 -9.652 1.00 88.12 98 ALA A C 1
ATOM 777 O O . ALA A 1 98 ? 6.962 -3.617 -9.569 1.00 88.12 98 ALA A O 1
ATOM 778 N N . GLY A 1 99 ? 5.203 -4.296 -10.803 1.00 81.25 99 GLY A N 1
ATOM 779 C CA . GLY A 1 99 ? 5.937 -4.487 -12.043 1.00 81.25 99 GLY A CA 1
ATOM 780 C C . GLY A 1 99 ? 6.320 -5.950 -12.231 1.00 81.25 99 GLY A C 1
ATOM 781 O O . GLY A 1 99 ? 5.634 -6.867 -11.775 1.00 81.25 99 GLY A O 1
ATOM 782 N N . GLU A 1 100 ? 7.392 -6.181 -12.965 1.00 74.19 100 GLU A N 1
ATOM 783 C CA . GLU A 1 100 ? 7.865 -7.523 -13.254 1.00 74.19 100 GLU A CA 1
ATOM 784 C C . GLU A 1 100 ? 8.877 -7.920 -12.191 1.00 74.19 10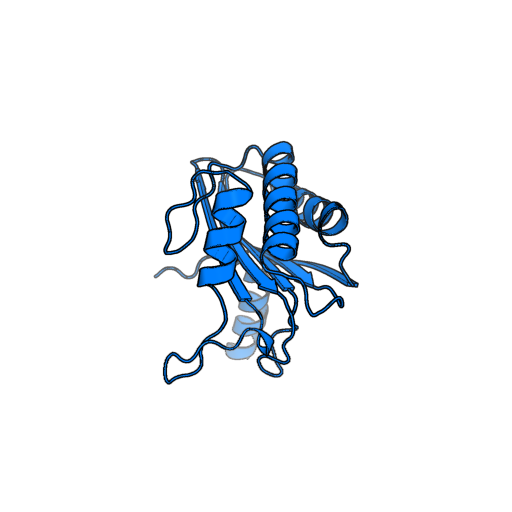0 GLU A C 1
ATOM 786 O O . GLU A 1 100 ? 9.891 -7.253 -12.077 1.00 74.19 100 GLU A O 1
ATOM 791 N N . THR A 1 101 ? 8.613 -8.955 -11.379 1.00 60.16 101 THR A N 1
ATOM 792 C CA . THR A 1 101 ? 9.741 -9.639 -10.736 1.00 60.16 101 THR A CA 1
ATOM 793 C C . THR A 1 101 ? 9.474 -10.974 -10.070 1.00 60.16 101 THR A C 1
ATOM 795 O O . THR A 1 101 ? 8.615 -11.125 -9.206 1.00 60.16 101 THR A O 1
ATOM 798 N N . GLU A 1 102 ? 10.372 -11.909 -10.366 1.00 53.69 102 GLU A N 1
ATOM 799 C CA . GLU A 1 102 ? 10.793 -12.969 -9.455 1.00 53.69 102 GLU A CA 1
ATOM 800 C C . GLU A 1 102 ? 11.835 -12.406 -8.461 1.00 53.69 102 GLU A C 1
ATOM 802 O O . GLU A 1 102 ? 13.023 -12.693 -8.559 1.00 53.69 102 GLU A O 1
ATOM 807 N N . ILE A 1 103 ? 11.433 -11.564 -7.496 1.00 47.91 103 ILE A N 1
ATOM 808 C CA . ILE A 1 103 ? 12.339 -11.170 -6.394 1.00 47.91 103 ILE A CA 1
ATOM 809 C C . ILE A 1 103 ? 12.183 -12.175 -5.269 1.00 47.91 103 ILE A C 1
ATOM 811 O O . ILE A 1 103 ? 11.259 -12.070 -4.467 1.00 47.91 103 ILE A O 1
ATOM 815 N N . LEU A 1 104 ? 13.154 -13.084 -5.184 1.00 40.91 104 LEU A N 1
ATOM 816 C CA . LEU A 1 104 ? 13.356 -14.042 -4.097 1.00 40.91 104 LEU A CA 1
ATOM 817 C C . LEU A 1 104 ? 12.211 -15.077 -3.953 1.00 40.91 104 LEU A C 1
ATOM 819 O O . LEU A 1 104 ? 11.036 -14.722 -3.904 1.00 40.91 104 LEU A O 1
ATOM 823 N N . PRO A 1 105 ? 12.510 -16.374 -3.752 1.00 46.47 105 PRO A N 1
ATOM 824 C CA . PRO A 1 105 ? 11.501 -17.446 -3.699 1.00 46.47 105 PRO A CA 1
ATOM 825 C C . PRO A 1 105 ? 10.471 -17.346 -2.549 1.00 46.47 105 PRO A C 1
ATOM 827 O O . PRO A 1 105 ? 9.617 -18.216 -2.410 1.00 46.47 105 PRO A O 1
ATOM 830 N N . PHE A 1 106 ? 10.529 -16.304 -1.710 1.00 42.72 106 PHE A N 1
ATOM 831 C CA . PHE A 1 106 ? 9.728 -16.175 -0.489 1.00 42.72 106 PHE A CA 1
ATOM 832 C C . PHE A 1 106 ? 8.760 -14.986 -0.451 1.00 42.72 106 PHE A C 1
ATOM 834 O O . PHE A 1 106 ? 7.922 -14.938 0.453 1.00 42.72 106 PHE A O 1
ATOM 841 N N . LEU A 1 107 ? 8.842 -14.031 -1.380 1.00 49.19 107 LEU A N 1
ATOM 842 C CA . LEU A 1 107 ? 7.901 -12.913 -1.453 1.00 49.19 107 LEU A CA 1
ATOM 843 C C . LEU A 1 107 ? 7.285 -12.902 -2.846 1.00 49.19 107 LEU A C 1
ATOM 845 O O . LEU A 1 107 ? 7.901 -12.458 -3.802 1.00 49.19 107 LEU A O 1
ATOM 849 N N . THR A 1 108 ? 6.058 -13.409 -2.952 1.00 54.59 108 THR A N 1
ATOM 850 C CA . THR A 1 108 ? 5.252 -13.337 -4.173 1.00 54.59 108 THR A CA 1
ATOM 851 C C . THR A 1 108 ? 5.087 -11.872 -4.573 1.00 54.59 108 THR A C 1
ATOM 853 O O . THR A 1 108 ? 4.261 -11.158 -4.005 1.00 54.59 108 THR A O 1
ATOM 856 N N . SER A 1 109 ? 5.929 -11.414 -5.493 1.00 68.94 109 SER A N 1
ATOM 857 C CA . SER A 1 109 ? 5.748 -10.182 -6.245 1.00 68.94 109 SER A CA 1
ATOM 858 C C . SER A 1 109 ? 4.916 -10.519 -7.490 1.00 68.94 109 SER A C 1
ATOM 860 O O . SER A 1 109 ? 5.109 -11.590 -8.080 1.00 68.94 109 SER A O 1
ATOM 862 N N . PRO A 1 110 ? 3.964 -9.661 -7.875 1.00 88.19 110 PRO A N 1
ATOM 863 C CA . PRO A 1 110 ? 3.662 -8.362 -7.276 1.00 88.19 110 PRO A CA 1
ATOM 864 C C . PRO A 1 110 ? 2.684 -8.440 -6.084 1.00 88.19 110 PRO A C 1
ATOM 866 O O . PRO A 1 110 ? 1.751 -9.249 -6.044 1.00 88.19 110 PRO A O 1
ATOM 869 N N . SER A 1 111 ? 2.933 -7.614 -5.062 1.00 91.19 111 SER A N 1
ATOM 870 C CA . SER A 1 111 ? 2.178 -7.619 -3.803 1.00 91.19 111 SER A CA 1
ATOM 871 C C . SER A 1 111 ? 2.151 -6.287 -3.058 1.00 91.19 111 SER A C 1
ATOM 873 O O . SER A 1 111 ? 2.993 -5.408 -3.222 1.00 91.19 111 SER A O 1
ATOM 875 N N . LEU A 1 112 ? 1.165 -6.166 -2.174 1.00 92.62 112 LEU A N 1
ATOM 876 C CA . LEU A 1 112 ? 0.951 -5.065 -1.256 1.00 92.62 112 LEU A CA 1
ATOM 877 C C . LEU A 1 112 ? 0.776 -5.624 0.158 1.00 92.62 112 LEU A C 1
ATOM 879 O O . LEU A 1 112 ? -0.018 -6.533 0.408 1.00 92.62 112 LEU A O 1
ATOM 883 N N . VAL A 1 113 ? 1.526 -5.059 1.097 1.00 92.69 113 VAL A N 1
ATOM 884 C CA . VAL A 1 113 ? 1.480 -5.386 2.521 1.00 92.69 113 VAL A CA 1
ATOM 885 C C . VAL A 1 113 ? 1.095 -4.142 3.300 1.00 92.69 113 VAL A C 1
ATOM 887 O O . VAL A 1 113 ? 1.825 -3.152 3.289 1.00 92.69 113 VAL A O 1
ATOM 890 N N . HIS A 1 114 ? -0.022 -4.199 4.022 1.00 94.75 114 HIS A N 1
ATOM 891 C CA . HIS A 1 114 ? -0.470 -3.110 4.887 1.00 94.75 114 HIS A CA 1
ATOM 892 C C . HIS A 1 114 ? -0.337 -3.539 6.347 1.00 94.75 114 HIS A C 1
ATOM 894 O O . HIS A 1 114 ? -1.015 -4.460 6.787 1.00 94.75 114 HIS A O 1
ATOM 900 N N . THR A 1 115 ? 0.575 -2.921 7.094 1.00 93.38 115 THR A N 1
ATOM 901 C CA . THR A 1 115 ? 0.880 -3.266 8.488 1.00 93.38 115 THR A CA 1
ATOM 902 C C . T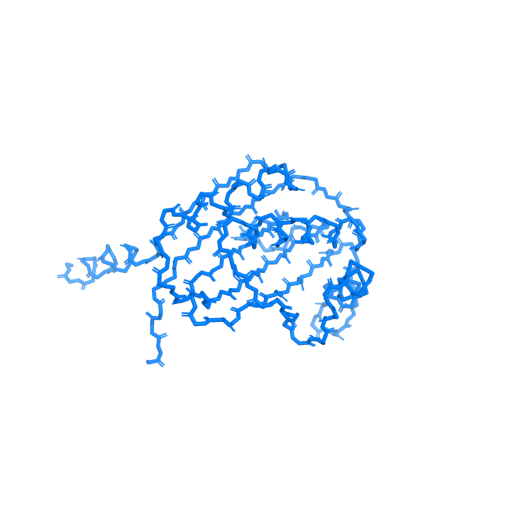HR A 1 115 ? 0.332 -2.221 9.443 1.00 93.38 115 THR A C 1
ATOM 904 O O . THR A 1 115 ? 0.749 -1.070 9.381 1.00 93.38 115 THR A O 1
ATOM 907 N N . PHE A 1 116 ? -0.504 -2.652 10.384 1.00 92.06 116 PHE A N 1
ATOM 908 C CA . PHE A 1 116 ? -1.121 -1.809 11.403 1.00 92.06 116 PHE A CA 1
ATOM 909 C C . PHE A 1 116 ? -0.332 -1.941 12.711 1.00 92.06 116 PHE A C 1
ATOM 911 O O . PHE A 1 116 ? -0.365 -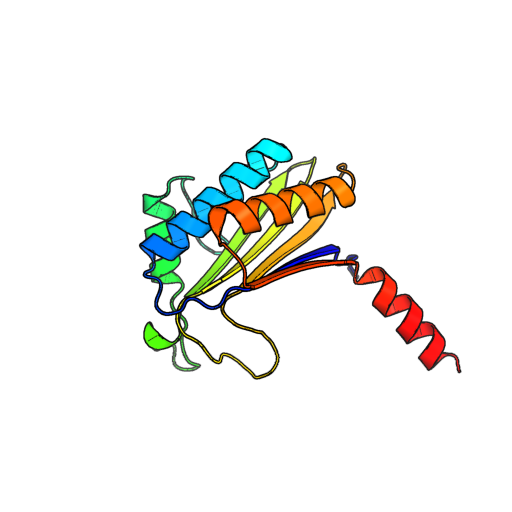2.989 13.359 1.00 92.06 116 PHE A O 1
ATOM 918 N N . PHE A 1 117 ? 0.423 -0.907 13.086 1.00 87.56 117 PHE A N 1
ATOM 919 C CA . PHE A 1 117 ? 1.311 -0.950 14.253 1.00 87.56 117 PHE A CA 1
ATOM 920 C C . PHE A 1 117 ? 0.606 -0.611 15.562 1.00 87.56 117 PHE A C 1
ATOM 922 O O . PHE A 1 117 ? 0.931 -1.191 16.595 1.00 87.56 117 PHE A O 1
ATOM 929 N N . ALA A 1 118 ? -0.312 0.349 15.518 1.00 85.62 118 ALA A N 1
ATOM 930 C CA . ALA A 1 118 ? -1.141 0.755 16.642 1.00 85.62 118 ALA A CA 1
ATOM 931 C C . ALA A 1 118 ? -2.436 1.348 16.092 1.00 85.62 118 ALA A C 1
ATOM 933 O O . ALA A 1 118 ? -2.402 2.064 15.092 1.00 85.62 118 ALA A O 1
ATOM 934 N N . SER A 1 119 ? -3.570 1.036 16.712 1.00 87.38 119 SER A N 1
ATOM 935 C CA . SER A 1 119 ? -4.844 1.626 16.321 1.00 87.38 119 SER A CA 1
ATOM 936 C C . SER A 1 119 ? -5.852 1.582 17.457 1.00 87.38 119 SER A C 1
ATOM 938 O O . SER A 1 119 ? -5.873 0.624 18.229 1.00 87.38 119 SER A O 1
ATOM 940 N N . THR A 1 120 ? -6.711 2.596 17.513 1.00 90.06 120 THR A N 1
ATOM 941 C CA . THR A 1 120 ? -7.939 2.590 18.320 1.00 90.06 120 THR A CA 1
ATOM 942 C C . THR A 1 120 ? -9.107 1.925 17.584 1.00 90.06 120 THR A C 1
ATOM 944 O O . THR A 1 120 ? -10.146 1.656 18.184 1.00 90.06 120 THR A O 1
ATOM 947 N N . LEU A 1 121 ? -8.945 1.631 16.288 1.00 90.31 121 LEU A N 1
ATOM 948 C CA . LEU A 1 121 ? -9.955 0.987 15.458 1.00 90.31 121 LEU A CA 1
ATOM 949 C C . LEU A 1 121 ? -9.943 -0.540 15.640 1.00 90.31 121 LEU A C 1
ATOM 951 O O . LEU A 1 121 ? -8.878 -1.145 15.811 1.00 90.31 121 LEU A O 1
ATOM 955 N N . PRO A 1 122 ? -11.107 -1.205 15.524 1.00 91.88 122 PRO A N 1
ATOM 956 C CA . PRO A 1 122 ? -11.171 -2.660 15.556 1.00 91.88 122 PRO A CA 1
ATOM 957 C C . PRO A 1 122 ? -10.354 -3.289 14.421 1.00 91.88 122 PRO A C 1
ATOM 959 O O . PRO A 1 122 ? -10.511 -2.927 13.255 1.00 91.88 122 PRO A O 1
ATOM 962 N N . LEU A 1 123 ? -9.552 -4.314 14.722 1.00 90.12 123 LEU A N 1
ATOM 963 C CA . LEU A 1 123 ? -8.732 -5.000 13.711 1.00 90.12 123 LEU A CA 1
ATOM 964 C C . LEU A 1 123 ? -9.565 -5.551 12.540 1.00 90.12 123 LEU A C 1
ATOM 966 O O . LEU A 1 123 ? -9.141 -5.487 11.390 1.00 90.12 123 LEU A O 1
ATOM 970 N N . ARG A 1 124 ? -10.778 -6.043 12.818 1.00 91.81 124 ARG A N 1
ATOM 971 C CA . ARG A 1 124 ? -11.701 -6.523 11.781 1.00 91.81 124 ARG A CA 1
ATOM 972 C C . ARG A 1 124 ? -12.086 -5.422 10.790 1.00 91.81 124 ARG A C 1
ATOM 974 O O . ARG A 1 124 ? -12.176 -5.709 9.602 1.00 91.81 124 ARG A O 1
ATOM 981 N N . LEU A 1 125 ? -12.277 -4.187 11.265 1.00 94.62 125 LEU A N 1
ATOM 982 C CA . LEU A 1 125 ? -12.545 -3.032 10.406 1.00 94.62 125 LEU A CA 1
ATOM 983 C C . LEU A 1 125 ? -11.331 -2.732 9.521 1.00 94.62 125 LEU A C 1
ATOM 985 O O . LEU A 1 125 ? -11.490 -2.542 8.322 1.00 94.62 125 LEU A O 1
ATOM 989 N N . LEU A 1 126 ? -10.122 -2.745 10.091 1.00 94.81 126 LEU A N 1
ATOM 990 C CA . LEU A 1 126 ? -8.886 -2.498 9.340 1.00 94.81 126 LEU A CA 1
ATOM 991 C C . LEU A 1 126 ? -8.651 -3.553 8.250 1.00 94.81 126 LEU A C 1
ATOM 993 O O . LEU A 1 126 ? -8.300 -3.206 7.122 1.00 94.81 126 LEU A O 1
ATOM 997 N N . TRP A 1 127 ? -8.872 -4.833 8.565 1.00 95.69 127 TRP A N 1
ATOM 998 C CA . TRP A 1 127 ? -8.785 -5.913 7.583 1.00 95.69 127 TRP A CA 1
ATOM 999 C C . TRP A 1 127 ? -9.846 -5.798 6.493 1.00 95.69 127 TRP A C 1
ATOM 1001 O O . TRP A 1 127 ? -9.486 -5.866 5.322 1.00 95.69 127 TRP A O 1
ATOM 1011 N N . ASP A 1 128 ? -11.119 -5.597 6.847 1.00 96.62 128 ASP A N 1
ATOM 1012 C CA . ASP A 1 128 ? -12.198 -5.456 5.862 1.00 96.62 128 ASP A CA 1
ATOM 1013 C C . ASP A 1 128 ? -11.957 -4.246 4.950 1.00 96.62 128 ASP A C 1
ATOM 1015 O O . ASP A 1 128 ? -11.987 -4.388 3.729 1.00 96.62 128 ASP A O 1
ATOM 1019 N N . ALA A 1 129 ? -11.601 -3.089 5.516 1.00 97.12 129 ALA A N 1
ATOM 1020 C CA . ALA A 1 129 ? -11.301 -1.886 4.747 1.00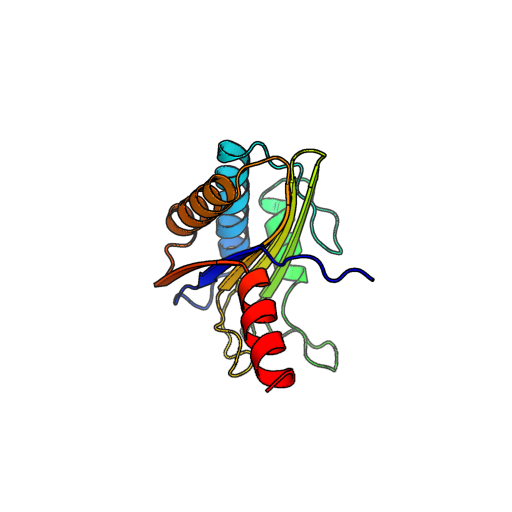 97.12 129 ALA A CA 1
ATOM 1021 C C . ALA A 1 129 ? -10.114 -2.086 3.798 1.00 97.12 129 ALA A C 1
ATOM 1023 O O . ALA A 1 129 ? -10.196 -1.739 2.622 1.00 97.12 129 ALA A O 1
ATOM 1024 N N . SER A 1 130 ? -9.021 -2.674 4.286 1.00 97.06 130 SER A N 1
ATOM 1025 C CA . SER A 1 130 ? -7.829 -2.920 3.475 1.00 97.06 130 SER A CA 1
ATOM 1026 C C . SER A 1 130 ? -8.077 -3.951 2.372 1.00 97.06 130 SER A C 1
ATOM 1028 O O . SER A 1 130 ? -7.664 -3.728 1.236 1.00 97.06 130 SER A O 1
ATOM 1030 N N . ILE A 1 131 ? -8.779 -5.050 2.666 1.00 96.88 131 ILE A N 1
ATOM 1031 C CA . ILE A 1 131 ? -9.103 -6.071 1.663 1.00 96.88 131 ILE A CA 1
ATOM 1032 C C . ILE A 1 131 ? -10.066 -5.504 0.619 1.00 96.88 131 ILE A C 1
ATOM 1034 O O . ILE A 1 131 ? -9.831 -5.704 -0.568 1.00 96.88 131 ILE A O 1
ATOM 1038 N N . ARG A 1 132 ? -11.109 -4.764 1.020 1.00 97.12 132 ARG A N 1
ATOM 1039 C CA . ARG A 1 132 ? -12.053 -4.146 0.073 1.00 97.12 132 ARG A CA 1
ATOM 1040 C C . ARG A 1 132 ? -11.373 -3.137 -0.840 1.00 97.12 132 ARG A C 1
ATOM 1042 O O . ARG A 1 132 ? -11.582 -3.218 -2.048 1.00 97.12 132 ARG A O 1
ATOM 1049 N N . ALA A 1 133 ? -10.530 -2.266 -0.285 1.00 97.69 133 ALA A N 1
ATOM 1050 C CA . ALA A 1 133 ? -9.735 -1.336 -1.079 1.00 97.69 133 ALA A CA 1
ATOM 1051 C C . ALA A 1 133 ? -8.851 -2.097 -2.075 1.00 97.69 133 ALA A C 1
ATOM 1053 O O . ALA A 1 133 ? -8.880 -1.817 -3.267 1.00 97.69 133 ALA A O 1
ATOM 1054 N N . GLY A 1 134 ? -8.143 -3.134 -1.613 1.00 96.69 134 GLY A N 1
ATOM 1055 C CA . GLY A 1 134 ? -7.325 -3.992 -2.470 1.00 96.69 134 GLY A CA 1
ATOM 1056 C C . GLY A 1 134 ? -8.116 -4.661 -3.594 1.00 96.69 134 GLY A C 1
ATOM 1057 O O . GLY A 1 134 ? -7.704 -4.617 -4.748 1.00 96.69 134 GLY A O 1
ATOM 1058 N N . VAL A 1 135 ? -9.271 -5.253 -3.291 1.00 96.06 135 VAL A N 1
ATOM 1059 C CA . VAL A 1 135 ? -10.124 -5.901 -4.298 1.00 96.06 135 VAL A CA 1
ATOM 1060 C C . VAL A 1 135 ? -10.594 -4.900 -5.350 1.00 96.06 135 VAL A C 1
ATOM 1062 O O . VAL A 1 135 ? -10.494 -5.189 -6.540 1.00 96.06 135 VAL A O 1
ATOM 1065 N N . ALA A 1 136 ? -11.042 -3.718 -4.923 1.00 96.00 136 ALA A N 1
ATOM 1066 C CA . ALA A 1 136 ? -11.577 -2.699 -5.819 1.00 96.00 136 ALA A CA 1
ATOM 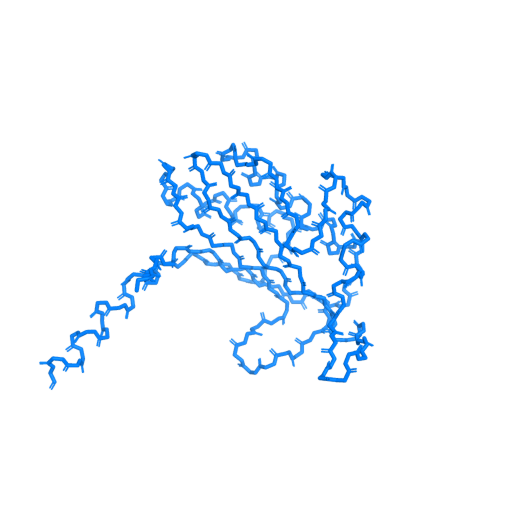1067 C C . ALA A 1 136 ? -10.514 -2.077 -6.738 1.00 96.00 136 ALA A C 1
ATOM 1069 O O . ALA A 1 136 ? -10.820 -1.748 -7.882 1.00 96.00 136 ALA A O 1
ATOM 1070 N N . THR A 1 137 ? -9.278 -1.905 -6.259 1.00 94.75 137 THR A N 1
ATOM 1071 C CA . THR A 1 137 ? -8.267 -1.103 -6.971 1.00 94.75 137 THR A CA 1
ATOM 1072 C C . THR A 1 137 ? -7.149 -1.930 -7.589 1.00 94.75 137 THR A C 1
ATOM 1074 O O . THR A 1 137 ? -6.537 -1.504 -8.567 1.00 94.75 137 THR A O 1
ATOM 1077 N N . ILE A 1 138 ? -6.885 -3.120 -7.045 1.00 92.50 138 ILE A N 1
ATOM 1078 C CA . ILE A 1 138 ? -5.783 -3.990 -7.464 1.00 92.50 138 ILE A CA 1
ATOM 1079 C C . ILE A 1 138 ? -6.301 -5.228 -8.193 1.00 92.50 138 ILE A C 1
ATOM 1081 O O . ILE A 1 138 ? -5.551 -5.793 -8.981 1.00 92.50 138 ILE A O 1
ATOM 1085 N N . ASN A 1 139 ? -7.561 -5.643 -8.015 1.00 91.88 139 ASN A N 1
ATOM 1086 C CA . ASN A 1 139 ? -8.080 -6.899 -8.576 1.00 91.88 139 ASN A CA 1
ATOM 1087 C C . ASN A 1 139 ? -7.094 -8.073 -8.326 1.00 91.88 139 ASN A C 1
ATOM 1089 O O . ASN A 1 139 ? -6.405 -8.523 -9.252 1.00 91.88 139 ASN A O 1
ATOM 1093 N N . PRO A 1 140 ? -6.921 -8.467 -7.050 1.00 93.31 140 PRO A N 1
ATOM 1094 C CA . PRO A 1 140 ? -5.892 -9.402 -6.629 1.00 93.31 140 PRO A CA 1
ATOM 1095 C C . PRO A 1 140 ? -6.240 -10.846 -6.985 1.00 93.31 140 PRO A C 1
ATOM 1097 O O . PRO A 1 140 ? -7.405 -11.224 -7.049 1.00 93.31 140 PRO A O 1
ATOM 1100 N N . ALA A 1 141 ? -5.209 -11.677 -7.122 1.00 91.56 141 ALA A N 1
ATOM 1101 C CA . ALA A 1 141 ? -5.367 -13.125 -7.208 1.00 91.56 141 ALA A CA 1
ATOM 1102 C C . ALA A 1 141 ? -5.723 -13.726 -5.842 1.00 91.56 141 ALA A C 1
ATOM 1104 O O . ALA A 1 141 ? -6.527 -14.650 -5.755 1.00 91.56 141 ALA A O 1
ATOM 1105 N N . PHE A 1 142 ? -5.144 -13.185 -4.767 1.00 91.00 142 PHE A N 1
ATOM 1106 C CA . PHE A 1 142 ? -5.530 -13.520 -3.402 1.00 91.00 142 PHE A CA 1
ATOM 1107 C C . PHE A 1 142 ? -5.224 -12.374 -2.435 1.00 91.00 142 PHE A C 1
ATOM 1109 O O . PHE A 1 142 ? -4.308 -11.574 -2.642 1.00 91.00 142 PHE A O 1
ATOM 1116 N N . ALA A 1 143 ? -5.989 -12.317 -1.347 1.00 92.94 143 ALA A N 1
ATOM 1117 C CA . ALA A 1 143 ? -5.788 -11.377 -0.256 1.00 92.94 143 ALA A CA 1
ATOM 1118 C C . ALA A 1 143 ? -6.136 -12.038 1.082 1.00 92.94 143 ALA A C 1
ATOM 1120 O O . ALA A 1 143 ? -7.101 -12.796 1.168 1.00 92.94 143 ALA A O 1
ATOM 1121 N N . TYR A 1 144 ? -5.370 -11.748 2.132 1.00 91.38 144 TYR A N 1
ATOM 1122 C CA . TYR A 1 144 ? -5.655 -12.247 3.476 1.00 91.38 144 TYR A CA 1
ATOM 1123 C C . TYR A 1 144 ? -5.223 -11.264 4.568 1.00 91.38 144 TYR A C 1
ATOM 1125 O O . TYR A 1 144 ? -4.267 -10.503 4.414 1.00 91.38 144 TYR A O 1
ATOM 1133 N N . GLY A 1 145 ? -5.924 -11.310 5.702 1.00 90.62 145 GLY A N 1
ATOM 1134 C CA . GLY A 1 145 ? -5.494 -10.696 6.956 1.00 90.62 145 GLY A CA 1
ATOM 1135 C C . GLY A 1 145 ? -4.665 -11.682 7.778 1.00 90.62 145 GLY A C 1
ATOM 1136 O O . GLY A 1 145 ? -4.958 -12.875 7.806 1.00 90.62 145 GLY A O 1
ATOM 1137 N N . GLN A 1 146 ? -3.618 -11.205 8.445 1.00 86.44 146 GLN A N 1
ATOM 1138 C CA . GLN A 1 146 ? -2.831 -12.004 9.382 1.00 86.44 146 GLN A CA 1
ATOM 1139 C C . GLN A 1 146 ? -2.624 -11.263 10.697 1.00 86.44 146 GLN A C 1
ATOM 1141 O O . GLN A 1 146 ? -2.322 -10.067 10.721 1.00 86.44 146 GLN A O 1
ATOM 1146 N N . ASP A 1 147 ? -2.714 -12.015 11.789 1.00 85.19 147 ASP A N 1
ATOM 1147 C CA . ASP A 1 147 ? -2.219 -11.609 13.094 1.00 85.19 147 ASP A CA 1
ATOM 1148 C C . ASP A 1 147 ? -1.024 -12.498 13.458 1.00 85.19 147 ASP A C 1
ATOM 1150 O O . ASP A 1 147 ? -1.158 -13.686 13.766 1.00 85.19 147 ASP A O 1
ATOM 1154 N N . ARG A 1 148 ? 0.189 -11.938 13.379 1.00 68.50 148 ARG A N 1
ATOM 1155 C CA . ARG A 1 148 ? 1.413 -12.686 13.702 1.00 68.50 148 ARG A CA 1
ATOM 1156 C C . ARG A 1 148 ? 1.640 -12.864 15.204 1.00 68.50 148 ARG A C 1
ATOM 1158 O O . ARG A 1 148 ? 2.587 -13.562 15.567 1.00 68.50 148 ARG A O 1
ATOM 1165 N N . THR A 1 149 ? 0.779 -12.316 16.058 1.00 63.69 149 THR A N 1
ATOM 1166 C CA . THR A 1 149 ? 0.816 -12.544 17.511 1.00 63.69 149 THR A CA 1
ATOM 1167 C C . THR A 1 149 ? 0.593 -14.028 17.827 1.00 63.69 149 THR A C 1
ATOM 1169 O O . THR A 1 149 ? 1.329 -14.611 18.621 1.00 63.69 149 THR A O 1
ATOM 1172 N N . LEU A 1 150 ? -0.297 -14.699 17.082 1.00 52.84 150 LEU A N 1
ATOM 1173 C CA . LEU A 1 150 ? -0.585 -16.132 17.243 1.00 52.84 150 LEU A CA 1
ATOM 1174 C C . LEU A 1 150 ? 0.592 -17.044 16.852 1.00 52.84 150 LEU A C 1
ATOM 1176 O O . LEU A 1 150 ? 0.800 -18.093 17.460 1.00 52.84 150 LEU A O 1
ATOM 1180 N N . LYS A 1 151 ? 1.434 -16.633 15.890 1.00 51.59 151 LYS A N 1
ATOM 1181 C CA . LYS A 1 151 ? 2.628 -17.411 15.496 1.00 51.59 151 LYS A CA 1
ATOM 1182 C C . LYS A 1 151 ? 3.705 -17.447 16.587 1.00 51.59 151 LYS A C 1
ATOM 1184 O O . LYS A 1 151 ? 4.556 -18.332 16.545 1.00 51.59 151 LYS A O 1
ATOM 1189 N N . ARG A 1 152 ? 3.706 -16.500 17.536 1.00 52.12 152 ARG A N 1
ATOM 1190 C CA . ARG A 1 152 ? 4.651 -16.500 18.666 1.00 52.12 152 ARG A CA 1
ATOM 1191 C C . ARG A 1 152 ? 4.229 -17.472 19.765 1.00 52.12 152 ARG A C 1
ATOM 1193 O O . ARG A 1 152 ? 5.093 -18.197 20.244 1.00 52.12 152 ARG A O 1
ATOM 1200 N N . LEU A 1 153 ? 2.935 -17.549 20.088 1.00 49.53 153 LEU A N 1
ATOM 1201 C CA . LEU A 1 153 ? 2.388 -18.522 21.049 1.00 49.53 153 LEU A CA 1
ATOM 1202 C C . LEU A 1 153 ? 2.737 -19.961 20.642 1.00 49.53 153 LEU A C 1
ATOM 1204 O O . LEU A 1 153 ? 3.434 -20.654 21.376 1.00 49.53 153 LEU A O 1
ATOM 1208 N N . ALA A 1 154 ? 2.430 -20.338 19.398 1.00 52.62 154 ALA A N 1
ATOM 1209 C CA . ALA A 1 154 ? 2.729 -21.675 18.877 1.00 52.62 154 ALA A CA 1
ATOM 1210 C C . ALA A 1 154 ? 4.239 -21.996 18.758 1.00 52.62 154 ALA A C 1
ATOM 1212 O O . ALA A 1 154 ? 4.624 -23.159 18.650 1.00 52.62 154 ALA A O 1
ATOM 1213 N N . ARG A 1 155 ? 5.118 -20.982 18.732 1.00 52.97 155 ARG A N 1
ATOM 1214 C CA . ARG A 1 155 ? 6.585 -21.166 18.726 1.00 52.97 155 ARG A CA 1
ATOM 1215 C C . ARG A 1 155 ? 7.180 -21.239 20.128 1.00 52.97 155 ARG A C 1
ATOM 1217 O O . ARG A 1 155 ? 8.259 -21.804 20.272 1.00 52.97 155 ARG A O 1
ATOM 1224 N N . ARG A 1 156 ? 6.513 -20.659 21.127 1.00 49.88 156 ARG A N 1
ATOM 1225 C CA . ARG A 1 156 ? 6.920 -20.727 22.531 1.00 49.88 156 ARG A CA 1
ATOM 1226 C C . ARG A 1 156 ? 6.608 -22.102 23.118 1.00 49.88 156 ARG A C 1
ATOM 1228 O O . ARG A 1 156 ? 7.510 -22.729 23.653 1.00 49.88 156 ARG A O 1
ATOM 1235 N N . GLU A 1 157 ? 5.414 -22.630 22.855 1.00 51.28 157 GLU A N 1
ATOM 1236 C CA . GLU A 1 157 ? 5.023 -23.989 23.267 1.00 51.28 157 GLU A CA 1
ATOM 1237 C C . GLU A 1 157 ? 5.928 -25.088 22.680 1.00 51.28 157 GLU A C 1
ATOM 1239 O O . GLU A 1 157 ? 6.147 -26.114 23.308 1.00 51.28 157 GLU A O 1
ATOM 1244 N N . ARG A 1 158 ? 6.509 -24.874 21.490 1.00 53.12 158 ARG A N 1
ATOM 1245 C CA . ARG A 1 158 ? 7.470 -25.810 20.868 1.00 53.12 158 ARG A CA 1
ATOM 1246 C C . ARG A 1 158 ? 8.916 -25.678 21.355 1.00 53.12 158 ARG A C 1
ATOM 1248 O O . ARG A 1 158 ? 9.760 -26.435 20.898 1.00 53.12 158 ARG A O 1
ATOM 1255 N N . ARG A 1 159 ? 9.232 -24.662 22.159 1.00 52.78 159 ARG A N 1
ATOM 1256 C CA . ARG A 1 159 ? 10.560 -24.481 22.776 1.00 52.78 159 ARG A CA 1
ATOM 1257 C C . ARG A 1 159 ? 10.572 -24.882 24.249 1.00 52.78 159 ARG A C 1
ATOM 1259 O O . ARG A 1 159 ? 11.648 -25.018 24.815 1.00 52.78 159 ARG A O 1
ATOM 1266 N N . GLU A 1 160 ? 9.393 -24.998 24.851 1.00 51.97 160 GLU A N 1
ATOM 1267 C CA . GLU A 1 160 ? 9.182 -25.415 26.241 1.00 51.97 160 GLU A CA 1
ATOM 1268 C C . GLU A 1 160 ? 8.823 -26.920 26.348 1.00 51.97 160 GLU A C 1
ATOM 1270 O O . GLU A 1 160 ? 8.691 -27.426 27.458 1.00 51.97 160 GLU A O 1
ATOM 1275 N N . ASN A 1 161 ? 8.741 -27.629 25.211 1.00 46.47 161 ASN A N 1
ATOM 1276 C CA . ASN A 1 161 ? 8.683 -29.094 25.061 1.00 46.47 161 ASN A CA 1
ATOM 1277 C C . ASN A 1 161 ? 9.903 -29.584 24.272 1.00 46.47 161 ASN A C 1
ATOM 1279 O O . ASN A 1 161 ? 10.263 -30.769 24.432 1.00 46.47 161 ASN A O 1
#

Solvent-accessible surface area (backbone atoms only — not comparable to full-atom values): 8670 Å² total; per-residue (Å²): 141,80,88,69,56,51,33,31,38,43,37,28,36,80,76,58,67,53,48,41,59,53,50,23,51,33,52,48,48,25,52,51,48,27,20,72,71,68,70,55,53,70,63,38,40,66,95,49,93,46,88,80,45,64,70,51,40,20,53,54,37,56,78,22,38,33,54,54,99,85,65,52,73,32,70,75,54,8,29,56,48,42,37,35,24,80,38,96,55,37,30,36,38,40,37,38,35,42,19,29,42,92,57,59,104,84,48,75,50,20,27,37,37,42,37,48,68,46,60,79,62,60,67,67,56,54,42,51,35,48,50,51,20,40,48,76,46,59,62,48,76,48,70,48,70,47,62,49,54,61,62,50,56,66,51,49,62,66,71,79,106